Protein AF-A0AAD6DGD4-F1 (afdb_monomer_lite)

Sequence (108 aa):
MSSPSSDPSSDDFNLYWVIFYFDESQRGWTDRQLLGKMLHDLENPLAITWTPYNPGVDEPFQYSLLVISVGDTLAELIESAREILVEYIRIDGTDHAPFKEMLFPPLN

Secondary structure (DSSP, 8-state):
-------S---PPEEEEEEEE--GGGTT--HHHHHHHHHHHHTSGGGEEEESS---S-STTEEEEEEEESS--HHHHHHHHHHHHHHHHHHH-S--S-------S---

Organism: NCBI:txid911720

Radius of gyration: 16.89 Å; chains: 1; bounding box: 36×27×61 Å

Structure (mmCIF, N/CA/C/O backbone):
data_AF-A0AAD6DGD4-F1
#
_entry.id   AF-A0AAD6DGD4-F1
#
loop_
_atom_site.group_PDB
_atom_site.id
_atom_site.type_symbol
_atom_site.label_atom_id
_atom_site.label_alt_id
_atom_site.label_comp_id
_atom_site.label_asym_id
_atom_site.label_entity_id
_atom_site.label_seq_id
_atom_site.pdbx_PDB_ins_code
_atom_site.Cartn_x
_atom_site.Cartn_y
_atom_site.Cartn_z
_atom_site.occupancy
_atom_site.B_iso_or_equiv
_atom_site.auth_seq_id
_atom_site.auth_comp_id
_atom_site.auth_asym_id
_atom_site.auth_atom_id
_atom_site.pdbx_PDB_model_num
ATOM 1 N N . MET A 1 1 ? 20.204 4.251 -47.465 1.00 43.12 1 MET A N 1
ATOM 2 C CA . MET A 1 1 ? 20.821 4.737 -46.216 1.00 43.12 1 MET A CA 1
ATOM 3 C C . MET A 1 1 ? 19.791 4.533 -45.130 1.00 43.12 1 MET A C 1
ATOM 5 O O . MET A 1 1 ? 18.679 5.018 -45.290 1.00 43.12 1 MET A O 1
ATOM 9 N N . SER A 1 2 ? 20.108 3.704 -44.142 1.00 35.78 2 SER A N 1
ATOM 10 C CA . SER A 1 2 ? 19.194 3.340 -43.061 1.00 35.78 2 SER A CA 1
ATOM 11 C C . SER A 1 2 ? 19.285 4.382 -41.953 1.00 35.78 2 SER A C 1
ATOM 13 O O . SER A 1 2 ? 20.383 4.641 -41.470 1.00 35.78 2 SER A O 1
ATOM 15 N N . SER A 1 3 ? 18.145 4.918 -41.532 1.00 49.19 3 SER A N 1
ATOM 16 C CA . SER A 1 3 ? 17.960 5.427 -40.172 1.00 49.19 3 SER A CA 1
ATOM 17 C C . SER A 1 3 ? 16.791 4.637 -39.598 1.00 49.19 3 SER A C 1
ATOM 19 O O . SER A 1 3 ? 15.736 4.574 -40.231 1.00 49.19 3 SER A O 1
ATOM 21 N N . PRO A 1 4 ? 17.022 3.923 -38.493 1.00 45.56 4 PRO A N 1
ATOM 22 C CA . PRO A 1 4 ? 16.642 4.512 -37.218 1.00 45.56 4 PRO A CA 1
ATOM 23 C C . PRO A 1 4 ? 17.713 4.250 -36.154 1.00 45.56 4 PRO A C 1
ATOM 25 O O . PRO A 1 4 ? 18.024 3.109 -35.826 1.00 45.56 4 PRO A O 1
ATOM 28 N N . SER A 1 5 ? 18.289 5.314 -35.607 1.00 41.47 5 SER A N 1
ATOM 29 C CA . SER A 1 5 ? 18.915 5.250 -34.290 1.00 41.47 5 SER A CA 1
ATOM 30 C C . SER A 1 5 ? 17.800 5.460 -33.276 1.00 41.47 5 SER A C 1
ATOM 32 O O . SER A 1 5 ? 17.201 6.533 -33.246 1.00 41.47 5 SER A O 1
ATOM 34 N N . SER A 1 6 ? 17.494 4.400 -32.535 1.00 46.88 6 SER A N 1
ATOM 35 C CA . SER A 1 6 ? 16.546 4.361 -31.431 1.00 46.88 6 SER A CA 1
ATOM 36 C C . SER A 1 6 ? 16.745 5.562 -30.510 1.00 46.88 6 SER A C 1
ATOM 38 O O . SER A 1 6 ? 17.850 5.784 -30.014 1.00 46.88 6 SER A O 1
ATOM 40 N N . ASP A 1 7 ? 15.682 6.336 -30.325 1.00 47.19 7 ASP A N 1
ATOM 41 C CA . ASP A 1 7 ? 15.598 7.382 -29.313 1.00 47.19 7 ASP A CA 1
ATOM 42 C C . ASP A 1 7 ? 15.792 6.729 -27.930 1.00 47.19 7 ASP A C 1
ATOM 44 O O . ASP A 1 7 ? 15.037 5.817 -27.593 1.00 47.19 7 ASP A O 1
ATOM 48 N N . PRO A 1 8 ? 16.786 7.129 -27.120 1.00 46.44 8 PRO A N 1
ATOM 49 C CA . PRO A 1 8 ? 16.977 6.615 -25.764 1.00 46.44 8 PRO A CA 1
ATOM 50 C C . PRO A 1 8 ? 16.082 7.352 -24.747 1.00 46.44 8 PRO A C 1
ATOM 52 O O . PRO A 1 8 ? 16.498 7.574 -23.618 1.00 46.44 8 PRO A O 1
ATOM 55 N N . SER A 1 9 ? 14.901 7.823 -25.165 1.00 43.50 9 SER A N 1
ATOM 56 C CA . SER A 1 9 ? 14.112 8.830 -24.440 1.00 43.50 9 SER A CA 1
ATOM 57 C C . SER A 1 9 ? 12.709 8.388 -24.018 1.00 43.50 9 SER A C 1
ATOM 59 O O . SER A 1 9 ? 11.939 9.223 -23.546 1.00 43.50 9 SER A O 1
ATOM 61 N N . SER A 1 10 ? 12.374 7.100 -24.114 1.00 49.41 10 SER A N 1
ATOM 62 C CA . SER A 1 10 ? 11.195 6.564 -23.430 1.00 49.41 10 SER A CA 1
ATOM 63 C C . SER A 1 10 ? 11.630 5.637 -22.298 1.00 49.41 10 SER A C 1
ATOM 65 O O . SER A 1 10 ? 11.554 4.414 -22.391 1.00 49.41 10 SER A O 1
ATOM 67 N N . ASP A 1 11 ? 12.117 6.233 -21.207 1.00 54.97 11 ASP A N 1
ATOM 68 C CA . ASP A 1 11 ? 11.939 5.593 -19.905 1.00 54.97 11 ASP A CA 1
ATOM 69 C C . ASP A 1 11 ? 10.422 5.563 -19.675 1.00 54.97 11 ASP A C 1
ATOM 71 O O . ASP A 1 11 ? 9.818 6.536 -19.217 1.00 54.97 11 ASP A O 1
ATOM 75 N N . ASP A 1 12 ? 9.780 4.507 -20.171 1.00 70.12 12 ASP A N 1
ATOM 76 C CA . ASP A 1 12 ? 8.335 4.372 -20.129 1.00 70.12 12 ASP A CA 1
ATOM 77 C C . ASP A 1 12 ? 7.921 4.319 -18.657 1.0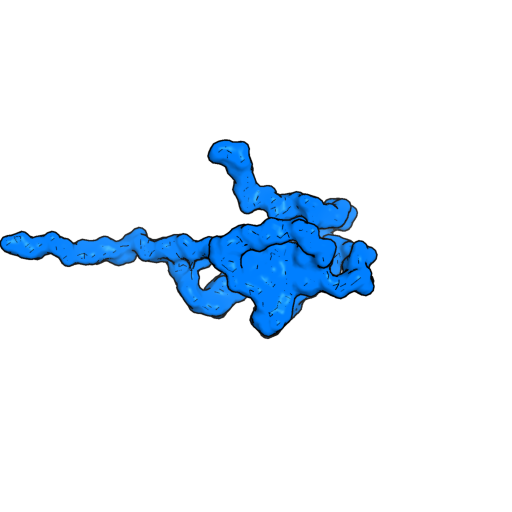0 70.12 12 ASP A C 1
ATOM 79 O O . ASP A 1 12 ? 8.325 3.433 -17.905 1.00 70.12 12 ASP A O 1
ATOM 83 N N . PHE A 1 13 ? 7.145 5.314 -18.222 1.00 73.12 13 PHE A N 1
ATOM 84 C CA . PHE A 1 13 ? 6.585 5.310 -16.878 1.00 73.12 13 PHE A CA 1
ATOM 85 C C . PHE A 1 13 ? 5.710 4.074 -16.713 1.00 73.12 13 PHE A C 1
ATOM 87 O O . PHE A 1 13 ? 4.733 3.884 -17.443 1.00 73.12 13 PHE A O 1
ATOM 94 N N . ASN A 1 14 ? 6.019 3.282 -15.697 1.00 79.88 14 ASN A N 1
ATOM 95 C CA . ASN A 1 14 ? 5.220 2.137 -15.325 1.00 79.88 14 ASN A CA 1
ATOM 96 C C . ASN A 1 14 ? 4.276 2.494 -14.182 1.00 79.88 14 ASN A C 1
ATOM 98 O O . ASN A 1 14 ? 4.648 3.165 -13.217 1.00 79.88 14 ASN A O 1
ATOM 102 N N . LEU A 1 15 ? 3.043 2.010 -14.295 1.00 83.81 15 LEU A N 1
ATOM 103 C CA . LEU A 1 15 ? 1.975 2.227 -13.328 1.00 83.81 15 LEU A CA 1
ATOM 104 C C . LEU A 1 15 ? 1.656 0.904 -12.644 1.00 83.81 15 LEU A C 1
ATOM 106 O O . LEU A 1 15 ? 1.273 -0.064 -13.302 1.00 83.81 15 LEU A O 1
ATOM 110 N N . TYR A 1 16 ? 1.766 0.885 -11.321 1.00 86.81 16 TYR A N 1
ATOM 111 C CA . TYR A 1 16 ? 1.421 -0.272 -10.510 1.00 86.81 16 TYR A CA 1
ATOM 112 C C . TYR A 1 16 ? 0.534 0.136 -9.344 1.00 86.81 16 TYR A C 1
ATOM 114 O O . TYR A 1 16 ? 0.773 1.132 -8.670 1.00 86.81 16 TYR A O 1
ATOM 122 N N . TRP A 1 17 ? -0.473 -0.676 -9.072 1.00 86.38 17 TRP A N 1
ATOM 123 C CA . TRP A 1 17 ? -1.220 -0.636 -7.829 1.00 86.38 17 TRP A CA 1
ATOM 124 C C . TRP A 1 17 ? -0.618 -1.652 -6.871 1.00 86.38 17 TRP A C 1
ATOM 126 O O . TRP A 1 17 ? -0.458 -2.822 -7.225 1.00 86.38 17 TRP A O 1
ATOM 136 N N . VAL A 1 18 ? -0.310 -1.216 -5.655 1.00 88.88 18 VAL A N 1
ATOM 137 C CA . VAL A 1 18 ? 0.022 -2.112 -4.548 1.00 88.88 18 VAL A CA 1
ATOM 138 C C . VAL A 1 18 ? -1.190 -2.251 -3.638 1.00 88.88 18 VAL A C 1
ATOM 140 O O . VAL A 1 18 ? -1.780 -1.259 -3.213 1.00 88.88 18 VAL A O 1
ATOM 143 N N . ILE A 1 19 ? -1.574 -3.494 -3.372 1.00 88.25 19 ILE A N 1
ATOM 144 C CA . ILE A 1 19 ? -2.705 -3.868 -2.530 1.00 88.25 19 ILE A CA 1
ATOM 145 C C . ILE A 1 19 ? -2.169 -4.314 -1.177 1.00 88.25 19 ILE A C 1
ATOM 147 O O . ILE A 1 19 ? -1.361 -5.243 -1.092 1.00 88.25 19 ILE A O 1
ATOM 151 N N . PHE A 1 20 ? -2.660 -3.659 -0.134 1.00 89.19 20 PHE A N 1
ATOM 152 C CA . PHE A 1 20 ? -2.415 -3.980 1.260 1.00 89.19 20 PHE A CA 1
ATOM 153 C C . PHE A 1 20 ? -3.652 -4.638 1.858 1.00 89.19 20 PHE A C 1
ATOM 155 O O . PHE A 1 20 ? -4.778 -4.176 1.654 1.00 89.19 20 PHE A O 1
ATOM 162 N N . TYR A 1 21 ? -3.421 -5.691 2.635 1.00 87.25 21 TYR A N 1
ATOM 163 C CA . TYR A 1 21 ? -4.470 -6.463 3.287 1.00 87.25 21 TYR A CA 1
ATOM 164 C C . TYR A 1 21 ? -4.450 -6.218 4.790 1.00 87.25 21 TYR A C 1
ATOM 166 O O . TYR A 1 21 ? -3.388 -6.189 5.422 1.00 87.25 21 TYR A O 1
ATOM 174 N N . PHE A 1 22 ? -5.636 -6.058 5.362 1.00 84.56 22 PHE A N 1
ATOM 175 C CA . PHE A 1 22 ? -5.835 -5.852 6.785 1.00 84.56 22 PHE A CA 1
ATOM 176 C C . PHE A 1 22 ? -6.802 -6.896 7.337 1.00 84.56 22 PHE A C 1
ATOM 178 O O . PHE A 1 22 ? -7.693 -7.390 6.651 1.00 84.56 22 PHE A O 1
ATOM 185 N N . ASP A 1 23 ? -6.620 -7.227 8.606 1.00 84.12 23 ASP A N 1
ATOM 186 C CA . ASP A 1 23 ? -7.509 -8.107 9.345 1.00 84.12 23 ASP A CA 1
ATOM 187 C C . ASP A 1 23 ? -8.655 -7.311 9.971 1.00 84.12 23 ASP A C 1
ATOM 189 O O . ASP A 1 23 ? -8.532 -6.126 10.287 1.00 84.12 23 ASP A O 1
ATOM 193 N N . GLU A 1 24 ? -9.747 -7.998 10.301 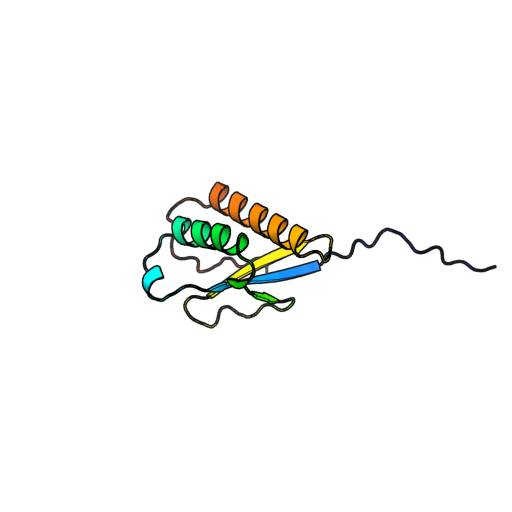1.00 77.38 24 GLU A N 1
ATOM 194 C CA . GLU A 1 24 ? -10.888 -7.395 11.000 1.00 77.38 24 GLU A CA 1
ATOM 195 C C . GLU A 1 24 ? -10.492 -6.727 12.333 1.00 77.38 24 GLU A C 1
ATOM 197 O O . GLU A 1 24 ? -11.056 -5.700 12.718 1.00 77.38 24 GLU A O 1
ATOM 202 N N . SER A 1 25 ? -9.469 -7.254 13.015 1.00 82.75 25 SER A N 1
ATOM 203 C CA . SER A 1 25 ? -8.935 -6.672 14.258 1.00 82.75 25 SER A CA 1
ATOM 204 C C . SER A 1 25 ? -8.382 -5.247 14.090 1.00 82.75 25 SER A C 1
ATOM 206 O O . SER A 1 25 ? -8.294 -4.500 15.065 1.00 82.75 25 SER A O 1
ATOM 208 N N . GLN A 1 26 ? -8.050 -4.851 12.858 1.00 80.88 26 GLN A N 1
ATOM 209 C CA . GLN A 1 26 ? -7.477 -3.550 12.507 1.00 80.88 26 GLN A CA 1
ATOM 210 C C . GLN A 1 26 ? -8.549 -2.527 12.107 1.00 80.88 26 GLN A C 1
ATOM 212 O O . GLN A 1 26 ? -8.240 -1.378 11.811 1.00 80.88 26 GLN A O 1
ATOM 217 N N . ARG A 1 27 ? -9.835 -2.894 12.166 1.00 77.25 27 ARG A N 1
ATOM 218 C CA . ARG A 1 27 ? -10.960 -2.004 11.839 1.00 77.25 27 ARG A CA 1
ATOM 219 C C . ARG A 1 27 ? -10.998 -0.712 12.663 1.00 77.25 27 ARG A C 1
ATOM 221 O O . ARG A 1 27 ? -11.523 0.292 12.197 1.00 77.25 27 ARG A O 1
ATOM 228 N N . GLY A 1 28 ? -10.517 -0.762 13.903 1.00 74.75 28 GLY A N 1
ATOM 229 C CA . GLY A 1 28 ? -10.489 0.383 14.816 1.00 74.75 28 GLY A CA 1
ATOM 230 C C . GLY A 1 28 ? -9.188 1.182 14.781 1.00 74.75 28 GLY A C 1
ATOM 231 O O . GLY A 1 28 ? -9.003 2.044 15.636 1.00 74.75 28 GLY A O 1
ATOM 232 N N . TRP A 1 29 ? -8.264 0.850 13.878 1.00 80.31 29 TRP A N 1
ATOM 233 C CA . TRP A 1 29 ? -6.975 1.524 13.801 1.00 80.31 29 TRP A CA 1
ATOM 234 C C . TRP A 1 29 ? -7.116 2.934 13.239 1.00 80.31 29 TRP A C 1
ATOM 236 O O . TRP A 1 29 ? -7.966 3.199 12.391 1.00 80.31 29 TRP A O 1
ATOM 246 N N . THR A 1 30 ? -6.272 3.836 13.733 1.00 79.38 30 THR A N 1
ATOM 247 C CA . THR A 1 30 ? -6.165 5.192 13.193 1.00 79.38 30 THR A CA 1
ATOM 248 C C . THR A 1 30 ? -5.426 5.186 11.866 1.00 79.38 30 THR A C 1
ATOM 250 O O . THR A 1 30 ? -4.711 4.231 11.534 1.00 79.38 30 THR A O 1
ATOM 253 N N . ASP A 1 31 ? -5.521 6.298 11.138 1.00 75.31 31 ASP A N 1
ATOM 254 C CA . ASP A 1 31 ? -4.911 6.372 9.820 1.00 75.31 31 ASP A CA 1
ATOM 255 C C . ASP A 1 31 ? -3.391 6.179 9.875 1.00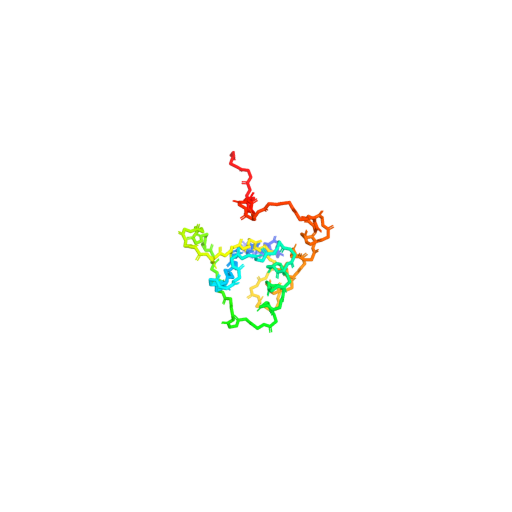 75.31 31 ASP A C 1
ATOM 257 O O . ASP A 1 31 ? -2.789 5.400 9.135 1.00 75.31 31 ASP A O 1
ATOM 261 N N . ARG A 1 32 ? -2.770 6.772 10.893 1.00 78.25 32 ARG A N 1
ATOM 262 C CA . ARG A 1 32 ? -1.344 6.616 11.176 1.00 78.25 32 ARG A CA 1
ATOM 263 C C . ARG A 1 32 ? -0.929 5.166 11.448 1.00 78.25 32 ARG A C 1
ATOM 265 O O . ARG A 1 32 ? 0.174 4.775 11.073 1.00 78.25 32 ARG A O 1
ATOM 272 N N . GLN A 1 33 ? -1.773 4.379 12.116 1.00 84.25 33 GLN A N 1
ATOM 273 C CA . GLN A 1 33 ? -1.488 2.969 12.405 1.00 84.25 33 GLN A CA 1
ATOM 274 C C . GLN A 1 33 ? -1.563 2.115 11.137 1.00 84.25 33 GLN A C 1
ATOM 276 O O . GLN A 1 33 ? -0.687 1.281 10.912 1.00 84.25 33 GLN A O 1
ATOM 281 N N . LEU A 1 34 ? -2.567 2.354 10.292 1.00 84.44 34 LEU A N 1
ATOM 282 C CA . LEU A 1 34 ? -2.705 1.663 9.010 1.00 84.44 34 LEU A CA 1
ATOM 283 C C . LEU A 1 34 ? -1.543 2.023 8.066 1.00 84.44 34 LEU A C 1
ATOM 285 O O . LEU A 1 34 ? -0.915 1.116 7.530 1.00 84.44 34 LEU A O 1
ATOM 289 N N . LEU A 1 35 ? -1.160 3.303 7.958 1.00 85.44 35 LEU A N 1
ATOM 290 C CA . LEU A 1 35 ? 0.004 3.738 7.161 1.00 85.44 35 LEU A CA 1
ATOM 291 C C . LEU A 1 35 ? 1.322 3.161 7.682 1.00 85.44 35 LEU A C 1
ATOM 293 O O . LEU A 1 35 ? 2.167 2.733 6.899 1.00 85.44 35 LEU A O 1
ATOM 297 N N . GLY A 1 36 ? 1.496 3.112 9.006 1.00 87.44 36 GLY A N 1
ATOM 298 C CA . GLY A 1 36 ? 2.651 2.465 9.625 1.00 87.44 36 GLY A CA 1
ATOM 299 C C . GLY A 1 36 ? 2.734 0.978 9.276 1.00 87.44 36 GLY A C 1
ATOM 300 O O . GLY A 1 36 ? 3.819 0.474 8.992 1.00 87.44 36 GLY A O 1
ATOM 301 N N . LYS A 1 37 ? 1.589 0.287 9.226 1.00 89.88 37 LYS A N 1
ATOM 302 C CA . LYS A 1 37 ? 1.531 -1.101 8.760 1.00 89.88 37 LYS A CA 1
ATOM 303 C C . LYS A 1 37 ? 1.835 -1.222 7.268 1.00 89.88 37 LYS A C 1
ATOM 305 O O . LYS A 1 37 ? 2.612 -2.094 6.917 1.00 89.88 37 LYS A O 1
ATOM 310 N N . MET A 1 38 ? 1.315 -0.345 6.409 1.00 90.19 38 MET A N 1
ATOM 311 C CA . MET A 1 38 ? 1.637 -0.362 4.972 1.00 90.19 38 MET A CA 1
ATOM 312 C C . MET A 1 38 ? 3.143 -0.187 4.732 1.00 90.19 38 MET A C 1
ATOM 314 O O . MET A 1 38 ? 3.731 -0.919 3.943 1.00 90.19 38 MET A O 1
ATOM 318 N N . LEU A 1 39 ? 3.794 0.726 5.465 1.00 90.06 39 LEU A N 1
ATOM 319 C CA . LEU A 1 39 ? 5.251 0.883 5.418 1.00 90.06 39 LEU A CA 1
ATOM 320 C C . LEU A 1 39 ? 5.992 -0.384 5.856 1.00 90.06 39 LEU A C 1
ATOM 322 O O . LEU A 1 39 ? 6.956 -0.775 5.206 1.00 90.06 39 LEU A O 1
ATOM 326 N N . HIS A 1 40 ? 5.542 -1.022 6.935 1.00 91.31 40 HIS A N 1
ATOM 327 C CA . HIS A 1 40 ? 6.115 -2.281 7.402 1.00 91.31 40 HIS A CA 1
ATOM 328 C C . HIS A 1 40 ? 5.895 -3.422 6.393 1.00 91.31 40 HIS A C 1
ATOM 330 O O . HIS A 1 40 ? 6.803 -4.204 6.131 1.00 91.31 40 HIS A O 1
ATOM 336 N N . ASP A 1 41 ? 4.715 -3.510 5.779 1.00 92.00 41 ASP A N 1
ATOM 337 C CA . ASP A 1 41 ? 4.395 -4.545 4.794 1.00 92.00 41 ASP A CA 1
ATOM 338 C C . ASP A 1 41 ? 5.245 -4.407 3.520 1.00 92.00 41 ASP A C 1
ATOM 340 O O . ASP A 1 41 ? 5.589 -5.414 2.908 1.00 92.00 41 ASP A O 1
ATOM 344 N N . LEU A 1 42 ? 5.677 -3.193 3.152 1.00 90.00 42 LEU A N 1
ATOM 345 C CA . LEU A 1 42 ? 6.646 -2.992 2.064 1.00 90.00 42 LEU A CA 1
ATOM 346 C C . LEU A 1 42 ? 8.020 -3.625 2.351 1.00 90.00 42 LEU A C 1
ATOM 348 O O . LEU A 1 42 ? 8.741 -3.958 1.411 1.00 90.00 42 LEU A O 1
ATOM 352 N N . GLU A 1 43 ? 8.391 -3.826 3.620 1.00 88.56 43 GLU A N 1
ATOM 353 C CA . GLU A 1 43 ? 9.623 -4.540 3.990 1.00 88.56 43 GLU A CA 1
ATOM 354 C C . GLU A 1 43 ? 9.509 -6.053 3.744 1.00 88.56 43 GLU A C 1
ATOM 356 O O . GLU A 1 43 ? 10.523 -6.748 3.645 1.00 88.56 43 GLU A O 1
ATOM 361 N N . ASN A 1 44 ? 8.284 -6.567 3.596 1.00 88.50 44 ASN A N 1
ATOM 362 C CA . ASN A 1 44 ? 8.000 -7.958 3.277 1.00 88.50 44 ASN A CA 1
ATOM 363 C C . ASN A 1 44 ? 7.064 -8.061 2.059 1.00 88.50 44 ASN A C 1
ATOM 365 O O . ASN A 1 44 ? 5.854 -8.208 2.227 1.00 88.50 44 ASN A O 1
ATOM 369 N N . PRO A 1 45 ? 7.604 -8.090 0.825 1.00 78.75 45 PRO A N 1
ATOM 370 C CA . PRO A 1 45 ? 6.806 -8.101 -0.405 1.00 78.75 45 PRO A CA 1
ATOM 371 C C . PRO A 1 45 ? 5.803 -9.258 -0.542 1.00 78.75 45 PRO A C 1
ATOM 373 O O . PRO A 1 45 ? 4.943 -9.206 -1.411 1.00 78.75 45 PRO A O 1
ATOM 376 N N . LEU A 1 46 ? 5.891 -10.299 0.296 1.00 86.44 46 LEU A N 1
ATOM 377 C CA . LEU A 1 46 ? 4.908 -11.388 0.354 1.00 86.44 46 LEU A CA 1
ATOM 378 C C . LEU A 1 46 ? 3.604 -10.997 1.072 1.00 86.44 46 LEU A C 1
ATOM 380 O O . LEU A 1 46 ? 2.627 -11.737 0.993 1.00 86.44 46 LEU A O 1
ATOM 384 N N . ALA A 1 47 ? 3.590 -9.873 1.791 1.00 87.00 47 ALA A N 1
ATOM 385 C CA . ALA A 1 47 ? 2.426 -9.350 2.506 1.00 87.00 47 ALA A CA 1
ATOM 386 C C . ALA A 1 47 ? 1.537 -8.437 1.639 1.00 87.00 47 ALA A C 1
ATOM 388 O O . ALA A 1 47 ? 0.479 -7.997 2.089 1.00 87.00 47 ALA A O 1
ATOM 389 N N . ILE A 1 48 ? 1.959 -8.155 0.405 1.00 89.12 48 ILE A N 1
ATOM 390 C CA . ILE A 1 48 ? 1.304 -7.232 -0.525 1.00 89.12 48 ILE A CA 1
ATOM 391 C C . ILE A 1 48 ? 1.160 -7.863 -1.907 1.00 89.12 48 ILE A C 1
ATOM 393 O O . ILE A 1 48 ? 1.829 -8.838 -2.241 1.00 89.12 48 ILE A O 1
ATOM 397 N N . THR A 1 49 ? 0.283 -7.298 -2.730 1.00 89.62 49 THR A N 1
ATOM 398 C CA . THR A 1 49 ? 0.131 -7.700 -4.135 1.00 89.62 49 THR A CA 1
ATOM 399 C C . THR A 1 49 ? 0.346 -6.509 -5.053 1.00 89.62 49 THR A C 1
ATOM 401 O O . THR A 1 49 ? -0.225 -5.450 -4.823 1.00 89.62 49 THR A O 1
ATOM 404 N N . TRP A 1 50 ? 1.138 -6.690 -6.110 1.00 87.44 50 TRP A N 1
ATOM 405 C CA . TRP A 1 50 ? 1.354 -5.689 -7.156 1.00 87.44 50 TRP A CA 1
ATOM 406 C C . TRP A 1 50 ? 0.531 -6.050 -8.389 1.00 87.44 50 TRP A C 1
ATOM 408 O O . TRP A 1 50 ? 0.586 -7.186 -8.861 1.00 87.44 50 TRP A O 1
ATOM 418 N N . THR A 1 51 ? -0.220 -5.097 -8.930 1.00 85.62 51 THR A N 1
ATOM 419 C CA . THR A 1 51 ? -1.030 -5.301 -10.135 1.00 85.62 51 THR A CA 1
ATOM 420 C C . THR A 1 51 ? -0.981 -4.072 -11.045 1.00 85.62 51 THR A C 1
ATOM 422 O O . THR A 1 51 ? -1.093 -2.950 -10.557 1.00 85.62 51 THR A O 1
ATOM 425 N N . PRO A 1 52 ? -0.846 -4.243 -12.373 1.00 82.94 52 PRO A N 1
ATOM 426 C CA . PRO A 1 52 ? -0.903 -3.126 -13.318 1.00 82.94 52 PRO A CA 1
ATOM 427 C C . PRO A 1 52 ? -2.333 -2.583 -13.510 1.00 82.94 52 PRO A C 1
ATOM 429 O O . PRO A 1 52 ? -2.529 -1.538 -14.126 1.00 82.94 52 PRO A O 1
ATOM 432 N N . TYR A 1 53 ? -3.349 -3.276 -12.989 1.00 80.94 53 TYR A N 1
ATOM 433 C CA . TYR A 1 53 ? -4.754 -2.878 -13.075 1.00 80.94 53 TYR A CA 1
ATOM 434 C C . TYR A 1 53 ? -5.263 -2.393 -11.720 1.00 80.94 53 TYR A C 1
ATOM 436 O O . TYR A 1 53 ? -4.932 -2.997 -10.700 1.00 80.94 53 TYR A O 1
ATOM 444 N N . ASN A 1 54 ? -6.102 -1.351 -11.719 1.00 79.00 54 ASN A N 1
ATOM 445 C CA . ASN A 1 54 ? -6.793 -0.902 -10.510 1.00 79.00 54 ASN A CA 1
ATOM 446 C C . ASN A 1 54 ? -7.741 -2.021 -10.044 1.00 79.00 54 ASN A C 1
ATOM 448 O O . ASN A 1 54 ? -8.671 -2.344 -10.788 1.00 79.00 54 ASN A O 1
ATOM 452 N N . PRO A 1 55 ? -7.519 -2.622 -8.862 1.00 70.50 55 PRO A N 1
ATOM 453 C CA . PRO A 1 55 ? -8.331 -3.744 -8.404 1.00 70.50 55 PRO A CA 1
ATOM 454 C C . PRO A 1 55 ? -9.775 -3.347 -8.074 1.00 70.50 55 PRO A C 1
ATOM 456 O O . PRO A 1 55 ? -10.629 -4.226 -8.039 1.00 70.50 55 PRO A O 1
ATOM 459 N N . GLY A 1 56 ? -10.054 -2.055 -7.857 1.00 63.81 56 GLY A N 1
ATOM 460 C CA . GLY A 1 56 ? -11.274 -1.617 -7.184 1.00 63.81 56 GLY A CA 1
ATOM 461 C C . GLY A 1 56 ? -11.229 -2.032 -5.712 1.00 63.81 56 GLY A C 1
ATOM 462 O O . GLY A 1 56 ? -11.040 -3.200 -5.382 1.00 63.81 56 GLY A O 1
ATOM 463 N N . VAL A 1 57 ? -11.362 -1.079 -4.790 1.00 65.56 57 VAL A N 1
ATOM 464 C CA . VAL A 1 57 ? -11.421 -1.399 -3.355 1.00 65.56 57 VAL A CA 1
ATOM 465 C C . VAL A 1 57 ? -12.861 -1.770 -3.007 1.00 65.56 57 VAL A C 1
ATOM 467 O O . VAL A 1 57 ? -13.594 -0.999 -2.391 1.00 65.56 57 VAL A O 1
ATOM 470 N N . ASP A 1 58 ? -13.278 -2.946 -3.470 1.00 59.78 58 ASP A N 1
ATOM 471 C CA . ASP A 1 58 ? -14.650 -3.438 -3.302 1.00 59.78 58 ASP A CA 1
ATOM 472 C C . ASP A 1 58 ? -14.776 -4.405 -2.114 1.00 59.78 58 ASP A C 1
ATOM 474 O O . ASP A 1 58 ? -15.879 -4.673 -1.628 1.00 59.78 58 ASP A O 1
ATOM 478 N N . GLU A 1 59 ? -13.646 -4.907 -1.609 1.00 63.06 59 GLU A N 1
ATOM 479 C CA . GLU A 1 59 ? -13.596 -5.781 -0.443 1.00 63.06 59 GLU A CA 1
ATOM 480 C C . GLU A 1 59 ? -13.280 -5.000 0.840 1.00 63.06 59 GLU A C 1
ATOM 482 O O . GLU A 1 59 ? -12.411 -4.120 0.854 1.00 63.06 59 GLU A O 1
ATOM 487 N N . PRO A 1 60 ? -13.948 -5.326 1.962 1.00 63.19 60 PRO A N 1
ATOM 488 C CA . PRO A 1 60 ? -13.581 -4.762 3.248 1.00 63.19 60 PRO A CA 1
ATOM 489 C C . PRO A 1 60 ? -12.132 -5.143 3.586 1.00 63.19 60 PRO A C 1
ATOM 491 O O . PRO A 1 60 ? -11.703 -6.266 3.337 1.00 63.19 60 PRO A O 1
ATOM 494 N N . PHE A 1 61 ? -11.404 -4.209 4.203 1.00 70.62 61 PHE A N 1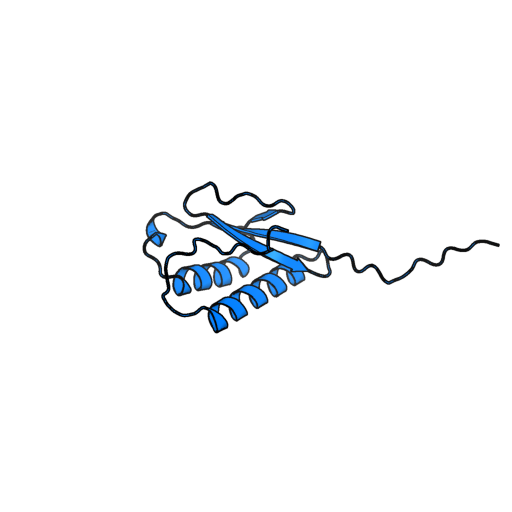
ATOM 495 C CA . PHE A 1 61 ? -10.026 -4.402 4.683 1.00 70.62 61 PHE A CA 1
ATOM 496 C C . PHE A 1 61 ? -8.942 -4.503 3.599 1.00 70.62 61 PHE A C 1
ATOM 498 O O . PHE A 1 61 ? -7.826 -4.939 3.884 1.00 70.62 61 PHE A O 1
ATOM 505 N N . GLN A 1 62 ? -9.233 -4.048 2.383 1.00 78.00 62 GLN A N 1
ATOM 506 C CA . GLN A 1 62 ? -8.215 -3.809 1.366 1.00 78.00 62 GLN A CA 1
ATOM 507 C C . GLN A 1 62 ? -7.932 -2.314 1.225 1.00 78.00 62 GLN A C 1
ATOM 509 O O . GLN A 1 62 ? -8.835 -1.488 1.332 1.00 78.00 62 GLN A O 1
ATOM 514 N N . TYR A 1 63 ? -6.672 -1.976 0.960 1.00 79.50 63 TYR A N 1
ATOM 515 C CA . TYR A 1 63 ? -6.257 -0.632 0.568 1.00 79.50 63 TYR A CA 1
ATOM 516 C C . TYR A 1 63 ? -5.332 -0.719 -0.631 1.00 79.50 63 TYR A C 1
ATOM 518 O O . TYR A 1 63 ? -4.461 -1.584 -0.680 1.00 79.50 63 TYR A O 1
ATOM 526 N N . SER A 1 64 ? -5.501 0.189 -1.585 1.00 82.56 64 SER A N 1
ATOM 527 C CA . SER A 1 64 ? -4.667 0.247 -2.779 1.00 82.56 64 SER A CA 1
ATOM 528 C C . SER A 1 64 ? -3.915 1.568 -2.847 1.00 82.56 64 SER A C 1
ATOM 530 O O . SER A 1 64 ? -4.522 2.625 -2.683 1.00 82.56 64 SER A O 1
ATOM 532 N N . LEU A 1 65 ? -2.622 1.511 -3.147 1.00 84.56 65 LEU A N 1
ATOM 533 C CA . LEU A 1 65 ? -1.794 2.680 -3.423 1.00 84.56 65 LEU A CA 1
ATOM 534 C C . LEU A 1 65 ? -1.332 2.635 -4.880 1.00 84.56 65 LEU A C 1
ATOM 536 O O . LEU A 1 65 ? -0.810 1.616 -5.332 1.00 84.56 65 LEU A O 1
ATOM 540 N N . LEU A 1 66 ? -1.512 3.738 -5.605 1.00 84.38 66 LEU A N 1
ATOM 541 C CA . LEU A 1 66 ? -0.963 3.903 -6.947 1.00 84.38 66 LEU A CA 1
ATOM 542 C C . LEU A 1 66 ? 0.506 4.326 -6.855 1.00 84.38 66 LEU A C 1
ATOM 544 O O . LEU A 1 66 ? 0.832 5.322 -6.213 1.00 84.38 66 LEU A O 1
ATOM 548 N N . VAL A 1 67 ? 1.371 3.587 -7.537 1.00 84.38 67 VAL A N 1
ATOM 549 C CA . VAL A 1 67 ? 2.815 3.801 -7.601 1.00 84.38 67 VAL A CA 1
ATOM 550 C C . VAL A 1 67 ? 3.207 4.002 -9.059 1.00 84.38 67 VAL A C 1
ATOM 552 O O . VAL A 1 67 ? 2.853 3.204 -9.928 1.00 84.38 67 VAL A O 1
ATOM 555 N N . ILE A 1 68 ? 3.942 5.082 -9.318 1.00 81.88 68 ILE A N 1
ATOM 556 C CA . ILE A 1 68 ? 4.515 5.391 -10.629 1.00 81.88 68 ILE A CA 1
ATOM 557 C C . ILE A 1 68 ? 6.026 5.226 -10.508 1.00 81.88 68 ILE A C 1
ATOM 559 O O . ILE A 1 68 ? 6.632 5.849 -9.639 1.00 81.88 68 ILE A O 1
ATOM 563 N N . SER A 1 69 ? 6.627 4.393 -11.355 1.00 79.25 69 SER A N 1
ATOM 564 C CA . SER A 1 69 ? 8.074 4.151 -11.360 1.00 79.25 69 SER A CA 1
ATOM 565 C C . SER A 1 69 ? 8.652 4.273 -12.768 1.00 79.25 69 SER A C 1
ATOM 567 O O . SER A 1 69 ? 7.935 4.147 -13.758 1.00 79.25 69 SER A O 1
ATOM 569 N N . VAL A 1 70 ? 9.953 4.543 -12.845 1.00 67.75 70 VAL A N 1
ATOM 570 C CA . VAL A 1 70 ? 10.716 4.749 -14.092 1.00 67.75 70 VAL A CA 1
ATOM 571 C C . VAL A 1 70 ? 11.493 3.468 -14.473 1.00 67.75 70 VAL A C 1
ATOM 573 O O . VAL A 1 70 ? 12.410 3.486 -15.283 1.00 67.75 70 VAL A O 1
ATOM 576 N N . GLY A 1 71 ? 11.119 2.322 -13.896 1.00 66.44 71 GLY A N 1
ATOM 577 C CA . GLY A 1 71 ? 11.747 1.025 -14.143 1.00 66.44 71 GLY A CA 1
ATOM 578 C C . GLY A 1 71 ? 10.840 -0.147 -13.768 1.00 66.44 71 GLY A C 1
ATOM 579 O O . GLY A 1 71 ? 9.724 0.037 -13.276 1.00 66.44 71 GLY A O 1
ATOM 580 N N . ASP A 1 72 ? 11.318 -1.364 -14.031 1.00 67.44 72 ASP A N 1
ATOM 581 C CA . ASP A 1 72 ? 10.582 -2.617 -13.792 1.00 67.44 72 ASP A CA 1
ATOM 582 C C . ASP A 1 72 ? 11.098 -3.392 -12.572 1.00 67.44 72 ASP A C 1
ATOM 584 O O . ASP A 1 72 ? 10.674 -4.523 -12.312 1.00 67.44 72 ASP A O 1
ATOM 588 N N . THR A 1 73 ? 12.060 -2.842 -11.823 1.00 83.25 73 THR A N 1
ATOM 589 C CA . THR A 1 73 ? 12.625 -3.585 -10.698 1.00 83.25 73 THR A CA 1
ATOM 590 C C . THR A 1 73 ? 11.729 -3.479 -9.468 1.00 83.25 73 THR A C 1
ATOM 592 O O . THR A 1 73 ? 11.252 -2.410 -9.092 1.00 83.25 73 THR A O 1
ATOM 595 N N . LEU A 1 74 ? 11.546 -4.605 -8.774 1.00 81.62 74 LEU A N 1
ATOM 596 C CA . LEU A 1 74 ? 10.807 -4.638 -7.510 1.00 81.62 74 LEU A CA 1
ATOM 597 C C . LEU A 1 74 ? 11.403 -3.673 -6.467 1.00 81.62 74 LEU A C 1
ATOM 599 O O . LEU A 1 74 ? 10.669 -3.114 -5.662 1.00 81.62 74 LEU A O 1
ATOM 603 N N . ALA A 1 75 ? 12.723 -3.464 -6.486 1.00 84.44 75 ALA A N 1
ATOM 604 C CA . ALA A 1 75 ? 13.401 -2.555 -5.565 1.00 84.44 75 ALA A CA 1
ATOM 605 C C . ALA A 1 75 ? 12.996 -1.088 -5.787 1.00 84.44 75 ALA A C 1
ATOM 607 O O . ALA A 1 75 ? 12.709 -0.389 -4.819 1.00 84.44 75 ALA A O 1
ATOM 608 N N . GLU A 1 76 ? 12.928 -0.640 -7.042 1.00 84.50 76 GLU A N 1
ATOM 609 C CA . GLU A 1 76 ? 12.473 0.713 -7.387 1.00 84.50 76 GLU A CA 1
ATOM 610 C C . GLU A 1 76 ? 10.992 0.903 -7.051 1.00 84.50 76 GLU A C 1
ATOM 612 O O . GLU A 1 76 ? 10.625 1.927 -6.483 1.00 84.50 76 GLU A O 1
ATOM 617 N N . LEU A 1 77 ? 10.148 -0.101 -7.317 1.00 85.19 77 LEU A N 1
ATOM 618 C CA . LEU A 1 77 ? 8.726 -0.061 -6.956 1.00 85.19 77 LEU A CA 1
ATOM 619 C C . LEU A 1 77 ? 8.508 0.067 -5.443 1.00 85.19 77 LEU A C 1
ATOM 621 O O . LEU A 1 77 ? 7.674 0.861 -5.004 1.00 85.19 77 LEU A O 1
ATOM 625 N N . ILE A 1 78 ? 9.267 -0.689 -4.644 1.00 88.19 78 ILE A N 1
ATOM 626 C CA . ILE A 1 78 ? 9.221 -0.607 -3.178 1.00 88.19 78 ILE A CA 1
ATOM 627 C C . ILE A 1 78 ? 9.650 0.781 -2.699 1.00 88.19 78 ILE A C 1
ATOM 629 O O . ILE A 1 78 ? 8.991 1.347 -1.826 1.00 88.19 78 ILE A O 1
ATOM 633 N N . GLU A 1 79 ? 10.728 1.334 -3.259 1.00 87.88 79 GLU A N 1
ATOM 634 C CA . GLU A 1 79 ? 11.221 2.648 -2.846 1.00 87.88 79 GLU A CA 1
ATOM 635 C C . GLU A 1 79 ? 10.226 3.759 -3.209 1.00 87.88 79 GLU A C 1
ATOM 637 O O . GLU A 1 79 ? 9.872 4.557 -2.344 1.00 87.88 79 GLU A O 1
ATOM 642 N N . SER A 1 80 ? 9.658 3.746 -4.420 1.00 88.31 80 SER A N 1
ATOM 643 C CA . SER A 1 80 ? 8.608 4.696 -4.811 1.00 88.31 80 SER A CA 1
ATOM 644 C C . SER A 1 80 ? 7.372 4.600 -3.907 1.00 88.31 80 SER A C 1
ATOM 646 O O . SER A 1 80 ? 6.836 5.619 -3.473 1.00 88.31 80 SER A O 1
ATOM 648 N N . ALA A 1 81 ? 6.925 3.387 -3.561 1.00 87.81 81 ALA A N 1
ATOM 649 C CA . ALA A 1 81 ? 5.803 3.205 -2.638 1.00 87.81 81 ALA A CA 1
ATOM 650 C C . ALA A 1 81 ? 6.111 3.750 -1.233 1.00 87.81 81 ALA A C 1
ATOM 652 O O . ALA A 1 81 ? 5.259 4.390 -0.611 1.00 87.81 81 ALA A O 1
ATOM 653 N N . ARG A 1 82 ? 7.336 3.527 -0.740 1.00 89.38 82 ARG A N 1
ATOM 654 C CA . ARG A 1 82 ? 7.803 4.047 0.549 1.00 89.38 82 ARG A CA 1
ATOM 655 C C . ARG A 1 82 ? 7.796 5.572 0.565 1.00 89.38 82 ARG A C 1
ATOM 657 O O . ARG A 1 82 ? 7.288 6.147 1.525 1.00 89.38 82 ARG A O 1
ATOM 664 N N . GLU A 1 83 ? 8.324 6.219 -0.471 1.00 87.25 83 GLU A N 1
ATOM 665 C CA . GLU A 1 83 ? 8.349 7.683 -0.578 1.00 87.25 83 GLU A CA 1
ATOM 666 C C . GLU A 1 83 ? 6.938 8.280 -0.524 1.00 87.25 83 GLU A C 1
ATOM 668 O O . GLU A 1 83 ? 6.693 9.208 0.250 1.00 87.25 83 GLU A O 1
ATOM 673 N N . ILE A 1 84 ? 5.988 7.699 -1.267 1.00 85.31 84 ILE A N 1
ATOM 674 C CA . ILE A 1 84 ? 4.594 8.161 -1.275 1.00 85.31 84 ILE A CA 1
ATOM 675 C C . ILE A 1 84 ? 3.963 8.026 0.117 1.00 85.31 84 ILE A C 1
ATOM 677 O O . ILE A 1 84 ? 3.345 8.971 0.607 1.00 85.31 84 ILE A O 1
ATOM 681 N N . LEU A 1 85 ? 4.134 6.879 0.785 1.00 86.62 85 LEU A N 1
ATOM 682 C CA . LEU A 1 85 ? 3.581 6.660 2.126 1.00 86.62 85 LEU A CA 1
ATOM 683 C C . LEU A 1 85 ? 4.202 7.590 3.175 1.00 86.62 85 LEU A C 1
ATOM 685 O O . LEU A 1 85 ? 3.485 8.108 4.031 1.00 86.62 85 LEU A O 1
ATOM 689 N N . VAL A 1 86 ? 5.517 7.824 3.120 1.00 84.56 86 VAL A N 1
ATOM 690 C CA . VAL A 1 86 ? 6.206 8.752 4.031 1.00 84.56 86 VAL A CA 1
ATOM 691 C C . VAL A 1 86 ? 5.692 10.176 3.842 1.00 84.56 86 VAL A C 1
ATOM 693 O O . VAL A 1 86 ? 5.408 10.855 4.832 1.00 84.56 86 VAL A O 1
ATOM 696 N N . GLU A 1 87 ? 5.537 10.623 2.596 1.00 82.38 87 GLU A N 1
ATOM 697 C CA . GLU A 1 87 ? 5.023 11.961 2.311 1.00 82.38 87 GLU A CA 1
ATOM 698 C C . GLU A 1 87 ? 3.551 12.093 2.726 1.00 82.38 87 GLU A C 1
ATOM 700 O O . GLU A 1 87 ? 3.173 13.104 3.316 1.00 82.38 87 GLU A O 1
ATOM 705 N N . TYR A 1 88 ? 2.741 11.045 2.550 1.00 77.56 88 TYR A N 1
ATOM 706 C CA . TYR A 1 88 ? 1.357 11.032 3.026 1.00 77.56 88 TYR A CA 1
ATOM 707 C C . TYR A 1 88 ? 1.269 11.120 4.555 1.00 77.56 88 TYR A C 1
ATOM 709 O O . TYR A 1 88 ? 0.527 11.937 5.088 1.00 77.56 88 TYR A O 1
ATOM 717 N N . ILE A 1 89 ? 2.086 10.357 5.290 1.00 77.94 89 ILE A N 1
ATOM 718 C CA . ILE A 1 89 ? 2.175 10.472 6.758 1.00 77.94 89 ILE A CA 1
ATOM 719 C C . ILE A 1 89 ? 2.615 11.881 7.177 1.00 77.94 89 ILE A C 1
ATOM 721 O O . ILE A 1 89 ? 2.175 12.387 8.211 1.00 77.94 89 ILE A O 1
ATOM 725 N N . ARG A 1 90 ? 3.511 12.510 6.411 1.00 77.00 90 ARG A N 1
ATOM 726 C CA . ARG A 1 90 ? 4.010 13.858 6.694 1.00 77.00 90 ARG A CA 1
ATOM 727 C C . ARG A 1 90 ? 2.947 14.935 6.458 1.00 77.00 90 ARG A C 1
ATOM 729 O O . ARG A 1 90 ? 2.893 15.873 7.252 1.00 77.00 90 ARG A O 1
ATOM 736 N N . ILE A 1 91 ? 2.158 14.828 5.388 1.00 69.81 91 ILE A N 1
ATOM 737 C CA . ILE A 1 91 ? 1.133 15.814 5.007 1.00 69.81 91 ILE A CA 1
ATOM 738 C C . ILE A 1 91 ? -0.163 15.595 5.801 1.00 69.81 91 ILE A C 1
ATOM 740 O O . ILE A 1 91 ? -0.643 16.527 6.444 1.00 69.81 91 ILE A O 1
ATOM 744 N N . ASP A 1 92 ? -0.676 14.363 5.809 1.00 63.94 92 ASP A N 1
ATOM 745 C CA . ASP A 1 92 ? -2.009 13.990 6.304 1.00 63.94 92 ASP A CA 1
ATOM 746 C C . ASP A 1 92 ? -1.968 13.212 7.628 1.00 63.94 92 ASP A C 1
ATOM 748 O O . ASP A 1 92 ? -2.954 12.608 8.039 1.00 63.94 92 ASP A O 1
ATOM 752 N N . GLY A 1 93 ? -0.843 13.238 8.351 1.00 54.94 93 GLY A N 1
ATOM 753 C CA . GLY A 1 93 ? -0.653 12.589 9.657 1.00 54.94 93 GLY A CA 1
ATOM 754 C C . GLY A 1 93 ? -1.500 13.141 10.817 1.00 54.94 93 GLY A C 1
ATOM 755 O O . GLY A 1 93 ? -1.049 13.104 11.966 1.00 54.94 93 GLY A O 1
ATOM 756 N N . THR A 1 94 ? -2.692 13.667 10.537 1.00 53.09 94 THR A N 1
ATOM 757 C CA . THR A 1 94 ? -3.727 14.059 11.497 1.00 53.09 94 THR A CA 1
ATOM 758 C C . THR A 1 94 ? -4.872 13.049 11.470 1.00 53.09 94 THR A C 1
ATOM 760 O O . THR A 1 94 ? -5.264 12.618 10.394 1.00 53.09 94 THR A O 1
ATOM 763 N N . ASP A 1 95 ? -5.412 12.701 12.644 1.00 52.78 95 ASP A N 1
ATOM 764 C CA . ASP A 1 95 ? -6.517 11.748 12.870 1.00 52.78 95 ASP A CA 1
ATOM 765 C C . ASP A 1 95 ? -7.863 12.197 12.238 1.00 52.78 95 ASP A C 1
ATOM 767 O O . ASP A 1 95 ? -8.865 12.404 12.932 1.00 52.78 95 ASP A O 1
ATOM 771 N N . HIS A 1 96 ? -7.910 12.394 10.922 1.00 45.66 96 HIS A N 1
ATOM 772 C CA . HIS A 1 96 ? -9.086 12.864 10.201 1.00 45.66 96 HIS A CA 1
ATOM 773 C C . HIS A 1 96 ? -9.686 11.773 9.314 1.00 45.66 96 HIS A C 1
ATOM 775 O O . HIS A 1 96 ? -9.468 11.758 8.114 1.00 45.66 96 HIS A O 1
ATOM 781 N N . ALA A 1 97 ? -10.588 11.008 9.944 1.00 40.59 97 ALA A N 1
ATOM 782 C CA . ALA A 1 97 ? -11.601 10.131 9.351 1.00 40.59 97 ALA A CA 1
ATOM 783 C C . ALA A 1 97 ? -11.069 8.950 8.504 1.00 40.59 97 ALA A C 1
ATOM 785 O O . ALA A 1 97 ? -10.141 9.102 7.727 1.00 40.59 97 ALA A O 1
ATOM 786 N N . PRO A 1 98 ? -11.712 7.766 8.594 1.00 41.78 98 PRO A N 1
ATOM 787 C CA . PRO A 1 98 ? -11.217 6.559 7.935 1.00 41.78 98 PRO A CA 1
ATOM 788 C C . PRO A 1 98 ? -11.037 6.793 6.435 1.00 41.78 98 PRO A C 1
ATOM 790 O O . PRO A 1 98 ? -12.001 7.204 5.789 1.00 41.78 98 PRO A O 1
ATOM 793 N N . PHE A 1 99 ? -9.828 6.507 5.935 1.00 48.59 99 PHE A N 1
ATOM 794 C CA .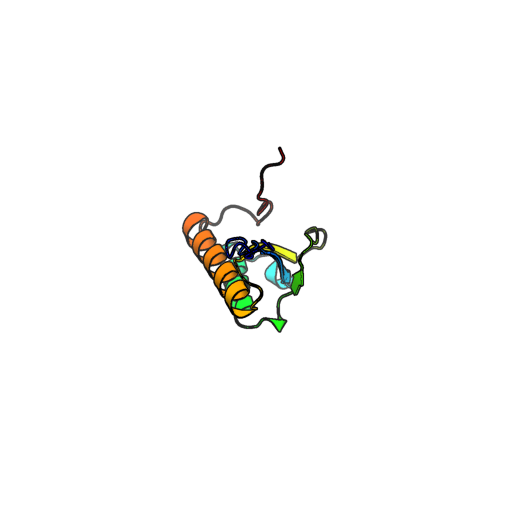 PHE A 1 99 ? -9.356 6.404 4.540 1.00 48.59 99 PHE A CA 1
ATOM 795 C C . PHE A 1 99 ? -10.412 6.094 3.467 1.00 48.59 99 PHE A C 1
ATOM 797 O O . PHE A 1 99 ? -10.397 5.042 2.822 1.00 48.59 99 PHE A O 1
ATOM 804 N N . LYS A 1 100 ? -11.355 6.998 3.236 1.00 42.75 100 LYS A N 1
ATOM 805 C CA . LYS A 1 100 ? -12.418 6.737 2.268 1.00 42.75 100 LYS A CA 1
ATOM 806 C C . LYS A 1 100 ? -12.030 7.146 0.857 1.00 42.75 100 LYS A C 1
ATOM 808 O O . LYS A 1 100 ? -12.654 6.673 -0.083 1.00 42.75 100 LYS A O 1
ATOM 813 N N . GLU A 1 101 ? -11.011 7.990 0.704 1.00 44.56 101 GLU A N 1
ATOM 814 C CA . GLU A 1 101 ? -10.668 8.603 -0.581 1.00 44.56 101 GLU A CA 1
ATOM 815 C C . GLU A 1 101 ? -9.154 8.853 -0.718 1.00 44.56 101 GLU A C 1
ATOM 817 O O . GLU A 1 101 ? -8.717 9.977 -0.931 1.00 44.56 101 GLU A O 1
ATOM 822 N N . MET A 1 102 ? -8.325 7.803 -0.681 1.00 44.34 102 MET A N 1
ATOM 823 C CA . MET A 1 102 ? -7.076 7.823 -1.466 1.00 44.34 102 MET A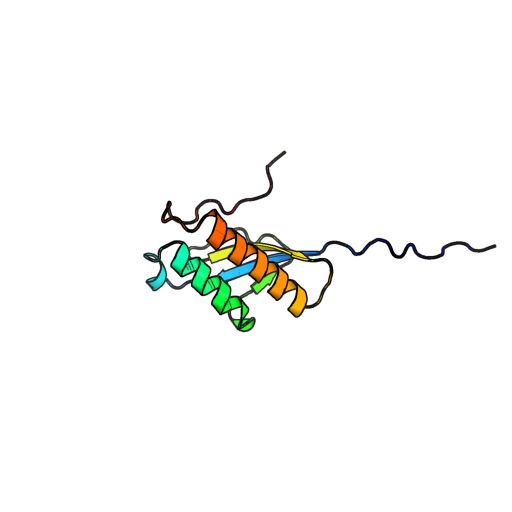 CA 1
ATOM 824 C C . MET A 1 102 ? -7.446 7.553 -2.938 1.00 44.34 102 MET A C 1
ATOM 826 O O . MET A 1 102 ? -7.184 6.495 -3.501 1.00 44.34 102 MET A O 1
ATOM 830 N N . LEU A 1 103 ? -8.157 8.504 -3.544 1.00 39.09 103 LEU A N 1
ATOM 831 C CA . LEU A 1 103 ? -8.447 8.551 -4.973 1.00 39.09 103 LEU A CA 1
ATOM 832 C C . LEU A 1 103 ? -7.659 9.719 -5.560 1.00 39.09 103 LEU A C 1
ATOM 834 O O . LEU A 1 103 ? -8.028 10.868 -5.353 1.00 39.09 103 LEU A O 1
ATOM 838 N N . PHE A 1 104 ? -6.623 9.436 -6.346 1.00 34.62 104 PHE A N 1
ATOM 839 C CA . PHE A 1 104 ? -6.164 10.362 -7.386 1.00 34.62 104 PHE A CA 1
ATOM 840 C C . PHE A 1 104 ? -5.861 9.543 -8.646 1.00 34.62 104 PHE A C 1
ATOM 842 O O . PHE A 1 104 ? -5.185 8.518 -8.541 1.00 34.62 104 PHE A O 1
ATOM 849 N N . PRO A 1 105 ? -6.422 9.915 -9.816 1.00 28.14 105 PRO A N 1
ATOM 850 C CA . PRO A 1 105 ? -6.445 11.272 -10.377 1.00 28.14 105 PRO A CA 1
ATOM 851 C C . PRO A 1 105 ? -7.853 11.899 -10.490 1.00 28.14 105 PRO A C 1
ATOM 853 O O . PRO A 1 105 ? -8.853 11.208 -10.282 1.00 28.14 105 PRO A O 1
ATOM 856 N N . PRO A 1 106 ? -7.960 13.205 -10.834 1.00 30.06 106 PRO A N 1
ATOM 857 C CA . PRO A 1 106 ? -9.246 13.820 -11.142 1.00 30.06 106 PRO A CA 1
ATOM 858 C C . PRO A 1 106 ? -9.888 13.123 -12.345 1.00 30.06 106 PRO A C 1
ATOM 860 O O . PRO A 1 106 ? -9.247 12.920 -13.374 1.00 30.06 106 PRO A O 1
ATOM 863 N N . LEU A 1 107 ? -11.175 12.804 -12.222 1.00 33.75 107 LEU A N 1
ATOM 864 C CA . LEU A 1 107 ? -12.020 12.501 -13.369 1.00 33.75 107 LEU A CA 1
ATOM 865 C C . LEU A 1 107 ? -12.210 13.795 -14.166 1.00 33.75 107 LEU A C 1
ATOM 867 O O . LEU A 1 107 ? -13.020 14.632 -13.772 1.00 33.75 107 LEU A O 1
ATOM 871 N N . ASN A 1 108 ? -11.442 13.955 -15.243 1.00 35.12 108 ASN A N 1
ATOM 872 C CA . ASN A 1 108 ? -11.776 14.771 -16.413 1.00 35.12 108 ASN A CA 1
ATOM 873 C C . ASN A 1 108 ? -11.131 14.167 -17.658 1.00 35.12 108 ASN A C 1
ATOM 875 O O . ASN A 1 108 ? -9.886 14.058 -17.673 1.00 35.12 108 ASN A O 1
#

pLDDT: mean 71.82, std 18.07, range [28.14, 92.0]

Foldseek 3Di:
DDDDDDDPPCLPKQKKKKKAFDDPVCVPPFPLVVLVVVLVVLVPVVRIDIDSDDPPPPDPRMDIDIFIFSDDDSVRRSVRSNVVSVVCCVPVVDRPDPPPDPDDDDDD